Protein AF-A0A957VPR7-F1 (afdb_monomer_lite)

pLDDT: mean 88.67, std 16.55, range [41.62, 98.56]

Foldseek 3Di:
DADDLPDDGFDDDCVVCVPRPDGCLPPPVCPVVNLVVVLVVLVVCVVVVHCQDDPPCSSVVPPDGSCSNVVDDPDPPPPPDD

Structure (mmCIF, N/CA/C/O backbone):
data_AF-A0A957VPR7-F1
#
_entry.id   AF-A0A957VPR7-F1
#
loop_
_atom_site.group_PDB
_atom_site.id
_atom_site.type_symbol
_atom_site.label_atom_id
_atom_site.label_alt_id
_atom_site.label_comp_id
_atom_site.label_asym_id
_atom_site.label_entity_id
_atom_site.label_seq_id
_atom_site.pdbx_PDB_ins_code
_atom_site.Cartn_x
_atom_site.Cartn_y
_atom_site.Cartn_z
_atom_site.occupancy
_atom_site.B_iso_or_equiv
_atom_site.auth_seq_id
_atom_site.auth_comp_id
_atom_site.auth_asym_id
_atom_site.auth_atom_id
_atom_site.pdbx_PDB_model_num
ATOM 1 N N . TYR A 1 1 ? -0.938 3.357 4.464 1.00 96.00 1 TYR A N 1
ATOM 2 C CA . TYR A 1 1 ? -0.297 2.095 4.063 1.00 96.00 1 TYR A CA 1
ATOM 3 C C . TYR A 1 1 ? 1.195 2.328 4.033 1.00 96.00 1 TYR A C 1
ATOM 5 O O . TYR A 1 1 ? 1.619 3.323 3.453 1.00 96.00 1 TYR A O 1
ATOM 13 N N . VAL A 1 2 ? 1.955 1.441 4.658 1.00 96.88 2 VAL A N 1
ATOM 14 C CA . VAL A 1 2 ? 3.414 1.417 4.639 1.00 96.88 2 VAL A CA 1
ATOM 15 C C . VAL A 1 2 ? 3.823 0.043 4.139 1.00 96.88 2 VAL A C 1
ATOM 17 O O . VAL A 1 2 ? 3.395 -0.969 4.689 1.00 96.88 2 VAL A O 1
ATOM 20 N N . TYR A 1 3 ? 4.624 0.026 3.078 1.00 95.06 3 TYR A N 1
ATOM 21 C CA . TYR A 1 3 ? 5.219 -1.200 2.574 1.00 95.06 3 TYR A CA 1
ATOM 22 C C . TYR A 1 3 ? 6.463 -1.553 3.391 1.00 95.06 3 TYR A C 1
ATOM 24 O O . TYR A 1 3 ? 7.350 -0.706 3.544 1.00 95.06 3 TYR A O 1
ATOM 32 N N . ASN A 1 4 ? 6.561 -2.799 3.855 1.00 93.88 4 ASN A N 1
ATOM 33 C CA . ASN A 1 4 ? 7.753 -3.299 4.529 1.00 93.88 4 ASN A CA 1
ATOM 34 C C . ASN A 1 4 ? 8.310 -4.534 3.805 1.00 93.88 4 ASN A C 1
ATOM 36 O O . ASN A 1 4 ? 7.668 -5.570 3.715 1.00 93.88 4 ASN A O 1
ATOM 40 N N . GLY A 1 5 ? 9.541 -4.434 3.295 1.00 90.25 5 GLY A N 1
ATOM 41 C CA . GLY A 1 5 ? 10.186 -5.529 2.559 1.00 90.25 5 GLY A CA 1
ATOM 42 C C . GLY A 1 5 ? 10.839 -6.611 3.428 1.00 90.25 5 GLY A C 1
ATOM 43 O O . GLY A 1 5 ? 11.444 -7.530 2.873 1.00 90.25 5 GLY A O 1
ATOM 44 N N . PHE A 1 6 ? 10.786 -6.483 4.758 1.00 90.12 6 PHE A N 1
ATOM 45 C CA . PHE A 1 6 ? 11.472 -7.360 5.719 1.00 90.12 6 PHE A CA 1
ATOM 46 C C . PHE A 1 6 ? 10.582 -7.853 6.864 1.00 90.12 6 PHE A C 1
ATOM 48 O O . PHE A 1 6 ? 11.000 -8.738 7.609 1.00 90.12 6 PHE A O 1
ATOM 55 N N . ASP A 1 7 ? 9.392 -7.281 7.006 1.00 93.00 7 ASP A N 1
ATOM 56 C CA . ASP A 1 7 ? 8.420 -7.573 8.055 1.00 93.00 7 ASP A CA 1
ATOM 57 C C . ASP A 1 7 ? 7.001 -7.364 7.492 1.00 93.00 7 ASP A C 1
ATOM 59 O O . ASP A 1 7 ? 6.820 -7.286 6.276 1.00 93.00 7 ASP A O 1
ATOM 63 N N . PHE A 1 8 ? 5.990 -7.279 8.350 1.00 94.50 8 PHE A N 1
ATOM 64 C CA . PHE A 1 8 ? 4.611 -7.024 7.944 1.00 94.50 8 PHE A CA 1
ATOM 65 C C . PHE A 1 8 ? 4.410 -5.611 7.383 1.00 94.50 8 PHE A C 1
ATOM 67 O O . PHE A 1 8 ? 4.956 -4.630 7.890 1.0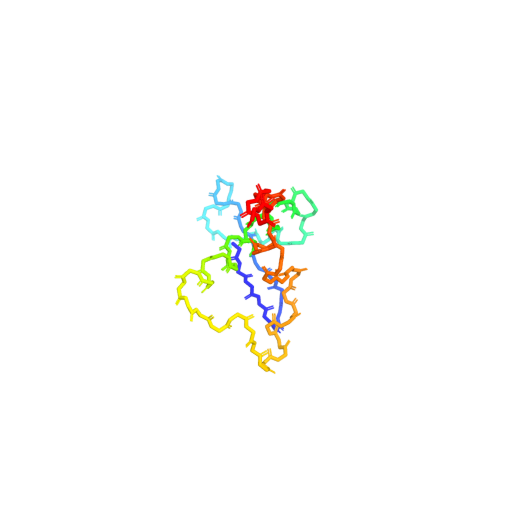0 94.50 8 PHE A O 1
ATOM 74 N N . ASP A 1 9 ? 3.556 -5.510 6.364 1.00 97.25 9 ASP A N 1
ATOM 75 C CA . ASP A 1 9 ? 2.998 -4.230 5.933 1.00 97.25 9 ASP A CA 1
ATOM 76 C C . ASP A 1 9 ? 2.198 -3.576 7.065 1.00 97.25 9 ASP A C 1
ATOM 78 O O . ASP A 1 9 ? 1.629 -4.259 7.921 1.00 97.25 9 ASP A O 1
ATOM 82 N N . GLU A 1 10 ? 2.058 -2.252 7.010 1.00 98.31 10 GLU A N 1
ATOM 83 C CA . GLU A 1 10 ? 1.256 -1.505 7.979 1.00 98.31 10 GLU A CA 1
ATOM 84 C C . GLU A 1 10 ? 0.113 -0.729 7.320 1.00 98.31 10 GLU A C 1
ATOM 86 O O . GLU A 1 10 ? 0.261 -0.063 6.287 1.00 98.31 10 GLU A O 1
ATOM 91 N N . LEU A 1 11 ? -1.062 -0.788 7.939 1.00 98.56 11 LEU A N 1
ATOM 92 C CA . LEU A 1 11 ? -2.245 -0.028 7.559 1.00 98.56 11 LEU A CA 1
ATOM 93 C C . LEU A 1 11 ? -3.033 0.323 8.820 1.00 98.56 11 LEU A C 1
ATOM 95 O O . LEU A 1 11 ? -3.334 -0.563 9.610 1.00 98.56 11 LEU A O 1
ATOM 99 N N . TYR A 1 12 ? -3.405 1.594 8.969 1.00 98.56 12 TYR A N 1
ATOM 100 C CA . TYR A 1 12 ? -4.141 2.103 10.126 1.00 98.56 12 TYR A CA 1
ATOM 101 C C . TYR A 1 12 ? -5.386 2.866 9.664 1.00 98.56 12 TYR A C 1
ATOM 103 O O . TYR A 1 12 ? -5.303 3.707 8.761 1.00 98.56 12 TYR A O 1
ATOM 111 N N . ASP A 1 13 ? -6.542 2.597 10.280 1.00 98.50 13 ASP A N 1
ATOM 112 C CA . ASP A 1 13 ? -7.735 3.436 10.106 1.00 98.50 13 ASP A CA 1
ATOM 113 C C . ASP A 1 13 ? -7.684 4.598 11.097 1.00 98.50 13 ASP A C 1
ATOM 115 O O . ASP A 1 13 ? -8.143 4.493 12.232 1.00 98.50 13 ASP A O 1
ATOM 119 N N . LEU A 1 14 ? -7.167 5.740 10.648 1.00 98.00 14 LEU A N 1
ATOM 120 C CA . LEU A 1 14 ? -6.985 6.926 11.489 1.00 98.00 14 LEU A CA 1
ATOM 121 C C . LEU A 1 14 ? -8.291 7.515 12.049 1.00 98.00 14 LEU A C 1
ATOM 123 O O . LEU A 1 14 ? -8.245 8.332 12.968 1.00 98.00 14 LEU A O 1
ATOM 127 N N . ARG A 1 15 ? -9.464 7.135 11.521 1.00 98.06 15 ARG A N 1
ATOM 128 C CA . ARG A 1 15 ? -10.754 7.596 12.065 1.00 98.06 15 ARG A CA 1
ATOM 129 C C . ARG A 1 15 ? -11.082 6.889 13.374 1.00 98.06 15 ARG A C 1
ATOM 131 O O . ARG A 1 15 ? -11.693 7.495 14.251 1.00 98.06 15 ARG A O 1
ATOM 138 N N . THR A 1 16 ? -10.709 5.617 13.486 1.00 97.94 16 THR A N 1
ATOM 139 C CA . THR A 1 16 ? -10.970 4.778 14.665 1.00 97.94 16 THR A CA 1
ATOM 140 C C . THR A 1 16 ? -9.725 4.549 15.518 1.00 97.94 16 THR A C 1
ATOM 142 O O . THR A 1 16 ? -9.852 4.242 16.698 1.00 97.94 16 THR A O 1
ATOM 145 N N . ASP A 1 17 ? -8.542 4.727 14.937 1.00 98.50 17 ASP A N 1
ATOM 146 C CA . ASP A 1 17 ? -7.230 4.516 15.543 1.00 98.50 17 ASP A CA 1
ATOM 147 C C . ASP A 1 17 ? -6.281 5.692 15.216 1.00 98.50 17 ASP A C 1
ATOM 149 O O . ASP A 1 17 ? -5.297 5.539 14.492 1.00 98.50 17 ASP A O 1
ATOM 153 N N . PRO A 1 18 ? -6.562 6.908 15.725 1.00 98.12 18 PRO A N 1
ATOM 154 C CA . PRO A 1 18 ? -5.793 8.121 15.409 1.00 98.12 18 PRO A CA 1
ATOM 155 C C . PRO A 1 18 ? -4.353 8.113 15.944 1.00 98.12 18 PRO A C 1
ATOM 157 O O . PRO A 1 18 ? -3.597 9.050 15.693 1.00 98.12 18 PRO A O 1
ATOM 160 N N . HIS A 1 19 ? -3.991 7.098 16.726 1.00 98.19 19 HIS A N 1
ATOM 161 C CA . HIS A 1 19 ? -2.661 6.919 17.299 1.00 98.19 19 HIS A CA 1
ATOM 162 C C . HIS A 1 19 ? -1.925 5.710 16.713 1.00 98.19 19 HIS A C 1
ATOM 164 O O . HIS A 1 19 ? -0.877 5.362 17.243 1.00 98.19 19 HIS A O 1
ATOM 170 N N . GLU A 1 20 ? -2.460 5.095 15.648 1.00 98.00 20 GLU A N 1
ATOM 171 C CA . GLU A 1 20 ? -1.787 4.031 14.885 1.00 98.00 20 GLU A CA 1
ATOM 172 C C . GLU A 1 20 ? -1.364 2.842 15.770 1.00 98.00 20 GLU A C 1
ATOM 174 O O . GLU A 1 20 ? -0.278 2.283 15.642 1.00 98.00 20 GLU A O 1
ATOM 179 N N . MET A 1 21 ? -2.221 2.463 16.721 1.00 98.25 21 MET A N 1
ATOM 180 C CA . MET A 1 21 ? -1.937 1.407 17.693 1.00 98.25 21 MET A CA 1
ATOM 181 C C . MET A 1 21 ? -2.347 0.014 17.198 1.00 98.25 21 MET A C 1
ATOM 183 O O . MET A 1 21 ? -1.948 -0.987 17.796 1.00 98.25 21 MET A O 1
ATOM 187 N N . HIS A 1 22 ? -3.160 -0.068 16.142 1.00 98.38 22 HIS A N 1
ATOM 188 C CA . HIS A 1 22 ? -3.761 -1.304 15.649 1.00 98.38 22 HIS A CA 1
ATOM 189 C C . HIS A 1 22 ? -3.540 -1.458 14.143 1.00 98.38 22 HIS A C 1
ATOM 191 O O . HIS A 1 22 ? -4.293 -0.928 13.327 1.00 98.38 22 HIS A O 1
ATOM 197 N N . ASN A 1 23 ? -2.523 -2.236 13.771 1.00 98.44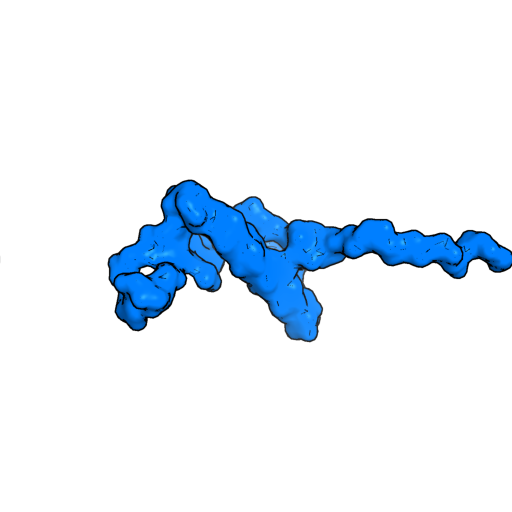 23 ASN A N 1
ATOM 198 C CA . ASN A 1 23 ? -2.264 -2.559 12.373 1.00 98.44 23 ASN A CA 1
ATOM 199 C C . ASN A 1 23 ? -3.364 -3.485 11.814 1.00 98.44 23 ASN A C 1
ATOM 201 O O . ASN A 1 23 ? -3.565 -4.592 12.314 1.00 98.44 23 ASN A O 1
ATOM 205 N N . VAL A 1 24 ? -4.049 -3.039 10.758 1.00 98.50 24 VAL A N 1
ATOM 206 C CA . VAL A 1 24 ? -5.116 -3.766 10.047 1.00 98.50 24 VAL A CA 1
ATOM 207 C C . VAL A 1 24 ? -4.695 -4.235 8.645 1.00 98.50 24 VAL A C 1
ATOM 209 O O . VAL A 1 24 ? -5.543 -4.579 7.826 1.00 98.50 24 VAL A O 1
ATOM 212 N N . ALA A 1 25 ? -3.394 -4.261 8.331 1.00 98.00 25 ALA A N 1
ATOM 213 C CA . ALA A 1 25 ? -2.891 -4.604 6.993 1.00 98.00 25 ALA A CA 1
ATOM 214 C C . ALA A 1 25 ? -3.247 -6.019 6.503 1.00 98.00 25 ALA A C 1
ATOM 216 O O . ALA A 1 25 ? -3.280 -6.236 5.288 1.00 98.00 25 ALA A O 1
ATOM 217 N N . ASP A 1 26 ? -3.517 -6.948 7.422 1.00 97.38 26 ASP A N 1
ATOM 218 C CA . ASP A 1 26 ? -3.915 -8.330 7.124 1.00 97.38 26 ASP A CA 1
ATOM 219 C C . ASP A 1 26 ? -5.406 -8.599 7.396 1.00 97.38 26 ASP A C 1
ATOM 221 O O . ASP A 1 26 ? -5.875 -9.724 7.213 1.00 97.38 26 ASP A O 1
ATOM 225 N N . ASP A 1 27 ? -6.172 -7.583 7.811 1.00 98.25 27 ASP A N 1
ATOM 226 C CA . ASP A 1 27 ? -7.618 -7.708 7.989 1.00 98.25 27 ASP A CA 1
ATOM 227 C C . ASP A 1 27 ? -8.310 -7.737 6.609 1.00 98.25 27 ASP A C 1
ATOM 229 O O . ASP A 1 27 ? -8.244 -6.754 5.858 1.00 98.25 27 ASP A O 1
ATOM 233 N N . PRO A 1 28 ? -9.019 -8.829 6.252 1.00 98.19 28 PRO A N 1
ATOM 234 C CA . PRO A 1 28 ? -9.711 -8.938 4.971 1.00 98.19 28 PRO A CA 1
ATOM 235 C C . PRO A 1 28 ? -10.732 -7.824 4.715 1.00 98.19 28 PRO A C 1
ATOM 237 O O . PRO A 1 28 ? -10.995 -7.507 3.555 1.00 98.19 28 PRO A O 1
ATOM 240 N N . ALA A 1 29 ? -11.294 -7.207 5.762 1.00 98.38 29 ALA A N 1
ATOM 241 C CA . ALA A 1 29 ? -12.226 -6.089 5.622 1.00 98.38 29 ALA A CA 1
ATOM 242 C C . ALA A 1 29 ? -11.575 -4.844 4.989 1.00 98.38 29 ALA A C 1
ATOM 244 O O . ALA A 1 29 ? -12.276 -4.011 4.414 1.00 98.38 29 ALA A O 1
ATOM 245 N N . TYR A 1 30 ? -10.243 -4.734 5.054 1.00 98.50 30 TYR A N 1
ATOM 246 C CA . TYR A 1 30 ? -9.464 -3.628 4.496 1.00 98.50 30 TYR A CA 1
ATOM 247 C C . TYR A 1 30 ? -8.741 -3.992 3.192 1.00 98.50 30 TYR A C 1
ATOM 249 O O . TYR A 1 30 ? -7.985 -3.170 2.679 1.00 98.50 30 TYR A O 1
ATOM 257 N N . ALA A 1 31 ? -8.967 -5.180 2.618 1.00 98.19 31 ALA A N 1
ATOM 258 C CA . ALA A 1 31 ? -8.221 -5.653 1.447 1.00 98.19 31 ALA A CA 1
ATOM 259 C C . ALA A 1 31 ? -8.324 -4.708 0.234 1.00 98.19 31 ALA A C 1
ATOM 261 O O . ALA A 1 31 ? -7.308 -4.388 -0.389 1.00 98.19 31 ALA A O 1
ATOM 262 N N . ASP A 1 32 ? -9.527 -4.211 -0.066 1.00 98.31 32 ASP A N 1
ATOM 263 C CA . ASP A 1 32 ? -9.741 -3.274 -1.177 1.00 98.31 32 ASP A CA 1
ATOM 264 C C . ASP A 1 32 ? -9.075 -1.918 -0.902 1.00 98.31 32 ASP A C 1
ATOM 266 O O . ASP A 1 32 ? -8.377 -1.377 -1.760 1.00 98.31 32 ASP A O 1
ATOM 270 N N . VAL A 1 33 ? -9.189 -1.415 0.334 1.00 98.38 33 VAL A N 1
ATOM 271 C CA . VAL A 1 33 ? -8.524 -0.175 0.771 1.00 98.38 33 VAL A CA 1
ATOM 272 C C . VAL A 1 33 ? -7.003 -0.312 0.677 1.00 98.38 33 VAL A C 1
ATOM 274 O O . VAL A 1 33 ? -6.330 0.594 0.183 1.00 98.38 33 VAL A O 1
ATOM 277 N N . LYS A 1 34 ? -6.443 -1.452 1.102 1.00 98.38 34 LYS A N 1
ATOM 278 C CA . LYS A 1 34 ? -5.011 -1.755 0.993 1.00 98.38 34 LYS A CA 1
ATOM 279 C C . LYS A 1 34 ? -4.569 -1.709 -0.466 1.00 98.38 34 LYS A C 1
ATOM 281 O O . LYS A 1 34 ? -3.590 -1.032 -0.776 1.00 98.38 34 LYS A O 1
ATOM 286 N N . ARG A 1 35 ? -5.300 -2.372 -1.367 1.00 98.19 35 ARG A N 1
ATOM 287 C CA . ARG A 1 35 ? -4.982 -2.380 -2.800 1.00 98.19 35 ARG A CA 1
ATOM 288 C C . ARG A 1 35 ? -5.008 -0.977 -3.398 1.00 98.19 35 ARG A C 1
ATOM 290 O O . ARG A 1 35 ? -4.079 -0.609 -4.114 1.00 98.19 35 ARG A O 1
ATOM 297 N N . ASP A 1 36 ? -6.019 -0.177 -3.078 1.00 98.38 36 ASP A N 1
ATOM 298 C CA . ASP A 1 36 ? -6.124 1.189 -3.593 1.00 98.38 36 ASP A CA 1
ATOM 299 C C . ASP A 1 36 ? -5.007 2.102 -3.074 1.00 98.38 36 ASP A C 1
ATOM 301 O O . ASP A 1 36 ? -4.491 2.935 -3.822 1.00 98.38 36 ASP A O 1
ATOM 305 N N . LEU A 1 37 ? -4.568 1.924 -1.827 1.00 98.44 37 LEU A N 1
ATOM 306 C CA . LEU A 1 37 ? -3.416 2.651 -1.290 1.00 98.44 37 LEU A CA 1
ATOM 307 C C . LEU A 1 37 ? -2.093 2.200 -1.928 1.00 98.44 37 LEU A C 1
ATOM 309 O O . LEU A 1 37 ? -1.245 3.042 -2.219 1.00 98.44 37 LEU A O 1
ATOM 313 N N . VAL A 1 38 ? -1.921 0.904 -2.211 1.00 97.75 38 VAL A N 1
ATOM 314 C CA . VAL A 1 38 ? -0.753 0.388 -2.954 1.00 97.75 38 VAL A CA 1
ATOM 315 C C . VAL A 1 38 ? -0.729 0.946 -4.380 1.00 97.75 38 VAL A C 1
ATOM 317 O O . VAL A 1 38 ? 0.327 1.350 -4.869 1.00 97.75 38 VAL A O 1
ATOM 320 N N . ARG A 1 39 ? -1.887 1.049 -5.044 1.00 97.62 39 ARG A N 1
ATOM 321 C CA . ARG A 1 3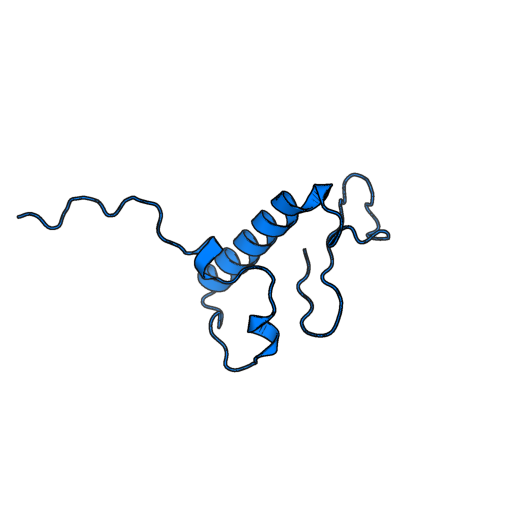9 ? -1.995 1.707 -6.354 1.00 97.62 39 ARG A CA 1
ATOM 322 C C . ARG A 1 39 ? -1.565 3.166 -6.297 1.00 97.62 39 ARG A C 1
ATOM 324 O O . ARG A 1 39 ? -0.782 3.600 -7.138 1.00 97.62 39 ARG A O 1
ATOM 331 N N . GLN A 1 40 ? -2.043 3.910 -5.300 1.00 97.81 40 GLN A N 1
ATOM 332 C CA . GLN A 1 40 ? -1.662 5.310 -5.100 1.00 97.81 40 GLN A CA 1
ATOM 333 C C . GLN A 1 40 ? -0.161 5.460 -4.837 1.00 97.81 40 GLN A C 1
ATOM 335 O O . GLN A 1 40 ? 0.460 6.346 -5.416 1.00 97.81 40 GLN A O 1
ATOM 340 N N . MET A 1 41 ? 0.434 4.573 -4.034 1.00 97.31 41 MET A N 1
ATOM 341 C CA . MET A 1 41 ? 1.879 4.537 -3.792 1.00 97.31 41 MET A CA 1
ATOM 342 C C . MET A 1 41 ? 2.664 4.390 -5.105 1.00 97.31 41 MET A C 1
ATOM 344 O O . MET A 1 41 ? 3.580 5.171 -5.359 1.00 97.31 41 MET A O 1
ATOM 348 N N . TRP A 1 42 ? 2.285 3.446 -5.973 1.00 96.31 42 TRP A N 1
ATOM 349 C CA . TRP A 1 42 ? 2.956 3.255 -7.264 1.00 96.31 42 TRP A CA 1
ATOM 350 C C . TRP A 1 42 ? 2.731 4.398 -8.249 1.00 96.31 42 TRP A C 1
ATOM 352 O O . TRP A 1 42 ? 3.671 4.809 -8.928 1.00 96.31 42 TRP A O 1
ATOM 362 N N . ALA A 1 43 ? 1.506 4.923 -8.327 1.00 96.31 43 ALA A N 1
ATOM 363 C CA . ALA A 1 43 ? 1.197 6.078 -9.163 1.00 96.31 43 ALA A CA 1
ATOM 364 C C . ALA A 1 43 ? 2.005 7.309 -8.724 1.00 96.31 43 ALA A C 1
ATOM 366 O O . ALA A 1 43 ? 2.548 8.023 -9.566 1.00 96.31 43 ALA A O 1
ATOM 367 N N . PHE A 1 44 ? 2.136 7.521 -7.411 1.00 96.81 44 PHE A N 1
ATOM 368 C CA . PHE A 1 44 ? 2.964 8.578 -6.845 1.00 96.81 44 PHE A CA 1
ATOM 369 C C . PHE A 1 44 ? 4.444 8.381 -7.189 1.00 96.81 44 PHE A C 1
ATOM 371 O O . PHE A 1 44 ? 5.056 9.303 -7.720 1.00 96.81 44 PHE A O 1
ATOM 378 N N . ALA A 1 45 ? 4.999 7.185 -6.968 1.00 95.50 45 ALA A N 1
ATOM 379 C CA . ALA A 1 45 ? 6.392 6.879 -7.302 1.00 95.50 45 ALA A CA 1
ATOM 380 C C . ALA A 1 45 ? 6.693 7.136 -8.791 1.00 95.50 45 ALA A C 1
ATOM 382 O O . ALA A 1 45 ? 7.671 7.799 -9.124 1.00 95.50 45 ALA A O 1
ATOM 383 N N . ALA A 1 46 ? 5.804 6.701 -9.690 1.00 94.81 46 ALA A N 1
ATOM 384 C CA . ALA A 1 46 ? 5.937 6.959 -11.121 1.00 94.81 46 ALA A CA 1
ATOM 385 C C . ALA A 1 46 ? 5.876 8.459 -11.461 1.00 94.81 46 ALA A C 1
ATOM 387 O O . ALA A 1 46 ? 6.672 8.940 -12.262 1.00 94.81 46 ALA A O 1
ATOM 388 N N . ALA A 1 47 ? 4.961 9.210 -10.837 1.00 96.56 47 ALA A N 1
ATOM 389 C CA . ALA A 1 47 ? 4.837 10.655 -11.031 1.00 96.56 47 ALA A CA 1
ATOM 390 C C . ALA A 1 47 ? 6.044 11.451 -10.505 1.00 96.56 47 ALA A C 1
ATOM 392 O O . ALA A 1 47 ? 6.273 12.567 -10.963 1.00 96.56 47 ALA A O 1
ATOM 393 N N . GLN A 1 48 ? 6.797 10.903 -9.548 1.00 97.25 48 GLN A N 1
ATOM 394 C CA . GLN A 1 48 ? 8.051 11.485 -9.059 1.00 97.25 48 GLN A CA 1
ATOM 395 C C . GLN A 1 48 ? 9.283 11.008 -9.844 1.00 97.25 48 GLN A C 1
ATOM 397 O O . GLN A 1 48 ? 10.402 11.294 -9.428 1.00 97.25 48 GLN A O 1
ATOM 402 N N . GLU A 1 49 ? 9.090 10.287 -10.956 1.00 94.56 49 GLU A N 1
ATOM 403 C CA . GLU A 1 49 ? 10.172 9.672 -11.740 1.00 94.56 49 GLU A CA 1
ATOM 404 C C . GLU A 1 49 ? 11.085 8.766 -10.886 1.00 94.56 49 GLU A C 1
ATOM 406 O O . GLU A 1 49 ? 12.277 8.616 -11.160 1.00 94.56 49 GLU A O 1
ATOM 411 N N . ASP A 1 50 ? 10.525 8.147 -9.841 1.00 93.50 50 ASP A N 1
ATOM 412 C CA . ASP A 1 50 ? 11.255 7.234 -8.964 1.00 93.50 50 ASP A CA 1
ATOM 413 C C . ASP A 1 50 ? 11.535 5.890 -9.664 1.00 93.50 50 ASP A C 1
ATOM 415 O O . ASP A 1 50 ? 10.887 5.492 -10.642 1.00 93.50 50 ASP A O 1
ATOM 419 N N . ILE A 1 51 ? 12.508 5.146 -9.143 1.00 89.38 51 ILE A N 1
ATOM 420 C CA . ILE A 1 51 ? 12.911 3.832 -9.636 1.00 89.38 51 ILE A CA 1
ATOM 421 C C . ILE A 1 51 ? 11.855 2.794 -9.231 1.00 89.38 51 ILE A C 1
ATOM 423 O O . ILE A 1 51 ? 11.984 2.081 -8.238 1.00 89.38 51 ILE A O 1
ATOM 427 N N . ILE A 1 52 ? 10.817 2.661 -10.055 1.00 88.56 52 ILE A N 1
ATOM 428 C CA . ILE A 1 52 ? 9.735 1.679 -9.864 1.00 88.56 52 ILE A CA 1
ATOM 429 C C . ILE A 1 52 ? 10.081 0.264 -10.366 1.00 88.56 52 ILE A C 1
ATOM 431 O O . ILE A 1 52 ? 9.368 -0.693 -10.074 1.00 88.56 52 ILE A O 1
ATOM 435 N N . PHE A 1 53 ? 11.187 0.117 -11.102 1.00 85.62 53 PHE A N 1
ATOM 436 C CA . PHE A 1 53 ? 11.772 -1.169 -11.489 1.00 85.62 53 PHE A CA 1
ATOM 437 C C . PHE A 1 53 ? 13.213 -1.224 -10.991 1.00 85.62 53 PHE A C 1
ATOM 439 O O . PHE A 1 53 ? 14.104 -0.600 -11.562 1.00 85.62 53 PHE A O 1
ATOM 446 N N . ASN A 1 54 ? 13.437 -1.962 -9.907 1.00 83.62 54 ASN A N 1
ATOM 447 C CA . ASN A 1 54 ? 14.713 -1.989 -9.198 1.00 83.62 54 ASN A CA 1
ATOM 448 C C . ASN A 1 54 ? 15.241 -3.436 -9.095 1.00 83.62 54 ASN A C 1
ATOM 450 O O . ASN A 1 54 ? 14.447 -4.339 -8.827 1.00 83.62 54 ASN A O 1
ATOM 454 N N . PRO A 1 55 ? 16.558 -3.688 -9.262 1.00 85.19 55 PRO A N 1
ATOM 455 C CA . PRO A 1 55 ? 17.168 -4.994 -8.977 1.00 85.19 55 PRO A CA 1
ATOM 456 C C . PRO A 1 55 ? 17.087 -5.435 -7.503 1.00 85.19 55 PRO A C 1
ATOM 458 O O . PRO A 1 55 ? 17.403 -6.584 -7.191 1.00 85.19 55 PRO A O 1
ATOM 461 N N . TYR A 1 56 ? 16.699 -4.552 -6.581 1.00 85.00 56 TYR A N 1
ATOM 462 C CA . TYR A 1 56 ? 16.520 -4.874 -5.173 1.00 85.00 56 TYR A CA 1
ATOM 463 C C . TYR A 1 56 ? 15.265 -5.726 -4.974 1.00 85.00 56 TYR A C 1
ATOM 465 O O . TYR A 1 56 ? 14.143 -5.222 -4.937 1.00 85.00 56 TYR A O 1
ATOM 473 N N . GLY A 1 57 ? 15.473 -7.040 -4.857 1.00 83.69 57 GLY A N 1
ATOM 474 C CA . GLY A 1 57 ? 14.403 -8.036 -4.894 1.00 83.69 57 GLY A CA 1
ATOM 475 C C . GLY A 1 57 ? 13.295 -7.835 -3.861 1.00 83.69 57 GLY A C 1
ATOM 476 O O . GLY A 1 57 ? 12.156 -8.195 -4.144 1.00 83.69 57 GLY A O 1
ATOM 477 N N . THR A 1 58 ? 13.578 -7.213 -2.710 1.00 90.06 58 THR A N 1
ATOM 478 C CA . THR A 1 58 ? 12.530 -6.950 -1.718 1.00 90.06 58 THR A CA 1
ATOM 479 C C . THR A 1 58 ? 11.491 -5.970 -2.235 1.00 90.06 58 THR A C 1
ATOM 481 O O . THR A 1 58 ? 10.346 -6.113 -1.864 1.00 90.06 58 THR A O 1
ATOM 484 N N . VAL A 1 59 ? 11.786 -5.050 -3.157 1.00 87.06 59 VAL A N 1
ATOM 485 C CA . VAL A 1 59 ? 10.749 -4.183 -3.758 1.00 87.06 59 VAL A CA 1
ATOM 486 C C . VAL A 1 59 ? 9.705 -5.008 -4.525 1.00 87.06 59 VAL A C 1
ATOM 488 O O . VAL A 1 59 ? 8.528 -4.659 -4.557 1.00 87.06 59 VAL A O 1
ATOM 491 N N . GLY A 1 60 ? 10.116 -6.149 -5.085 1.00 88.56 60 GLY A N 1
ATOM 492 C CA . GLY A 1 60 ? 9.234 -7.078 -5.790 1.00 88.56 60 GLY A CA 1
ATOM 493 C C . GLY A 1 60 ? 8.297 -7.890 -4.890 1.00 88.56 60 GLY A C 1
ATOM 494 O O . GLY A 1 60 ? 7.467 -8.620 -5.424 1.00 88.56 60 GLY A O 1
ATOM 495 N N . LEU A 1 61 ? 8.416 -7.784 -3.561 1.00 91.94 61 LEU A N 1
ATOM 496 C CA . LEU A 1 61 ? 7.534 -8.474 -2.610 1.00 91.94 61 LEU A CA 1
ATOM 497 C C . LEU A 1 61 ? 6.284 -7.658 -2.244 1.00 91.94 61 LEU A C 1
ATOM 499 O O . LEU A 1 61 ? 5.431 -8.162 -1.517 1.00 91.94 61 LEU A O 1
ATOM 503 N N . ALA A 1 62 ? 6.139 -6.435 -2.771 1.00 93.75 62 ALA A N 1
ATOM 504 C CA . ALA A 1 62 ? 4.912 -5.664 -2.612 1.00 93.75 62 ALA A CA 1
ATOM 505 C C . ALA A 1 62 ? 3.693 -6.464 -3.127 1.00 93.75 62 ALA A C 1
ATOM 507 O O . ALA A 1 62 ? 3.774 -7.086 -4.191 1.00 93.75 62 ALA A O 1
ATOM 508 N N . PRO A 1 63 ? 2.545 -6.426 -2.424 1.00 94.94 63 PRO A N 1
ATOM 509 C CA . PRO A 1 63 ? 1.402 -7.300 -2.710 1.00 94.94 63 PRO A CA 1
ATOM 510 C C . PRO A 1 63 ? 0.798 -7.090 -4.109 1.00 94.94 63 PRO A C 1
ATOM 512 O O . PRO A 1 63 ? 0.274 -8.028 -4.710 1.00 94.94 63 PRO A O 1
ATOM 515 N N . TRP A 1 64 ? 0.914 -5.874 -4.652 1.00 95.62 64 TRP A N 1
ATOM 516 C CA . TRP A 1 64 ? 0.632 -5.551 -6.051 1.00 95.62 64 TRP A CA 1
ATOM 517 C C . TRP A 1 64 ? 1.750 -4.669 -6.594 1.00 95.62 64 TRP A C 1
ATOM 519 O O . TRP A 1 64 ? 2.250 -3.805 -5.877 1.00 95.62 64 TRP A O 1
ATOM 529 N N . GLY A 1 65 ? 2.140 -4.881 -7.852 1.00 93.81 65 GLY A N 1
ATOM 530 C CA . GLY A 1 65 ? 3.214 -4.127 -8.505 1.00 93.81 65 GLY A CA 1
ATOM 531 C C . GLY A 1 65 ? 2.733 -2.904 -9.301 1.00 93.81 65 GLY A C 1
ATOM 532 O O . GLY A 1 65 ? 1.525 -2.708 -9.468 1.00 93.81 65 GLY A O 1
ATOM 533 N N . PRO A 1 66 ? 3.667 -2.131 -9.894 1.00 94.00 66 PRO A N 1
ATOM 534 C CA . PRO A 1 66 ? 3.362 -0.902 -10.634 1.00 94.00 66 PRO A CA 1
ATOM 535 C C . PRO A 1 66 ? 2.339 -1.073 -11.764 1.00 94.00 66 PRO A C 1
ATOM 537 O O . PRO A 1 66 ? 1.602 -0.146 -12.081 1.00 94.00 66 PRO A O 1
ATOM 540 N N . ALA A 1 67 ? 2.252 -2.264 -12.364 1.00 93.44 67 ALA A N 1
ATOM 541 C CA . ALA A 1 67 ? 1.292 -2.555 -13.426 1.00 93.44 67 ALA A CA 1
ATOM 542 C C . ALA A 1 67 ? -0.180 -2.460 -12.974 1.00 93.44 67 ALA A C 1
ATOM 544 O O . ALA A 1 67 ? -1.032 -2.173 -13.807 1.00 93.44 67 ALA A O 1
ATOM 545 N N . ASP A 1 68 ? -0.494 -2.665 -11.689 1.00 94.81 68 ASP A N 1
ATOM 546 C CA . ASP A 1 68 ? -1.868 -2.505 -11.179 1.00 94.81 68 ASP A CA 1
ATOM 547 C C . ASP A 1 68 ? -2.277 -1.024 -11.067 1.00 94.81 68 ASP A C 1
ATOM 549 O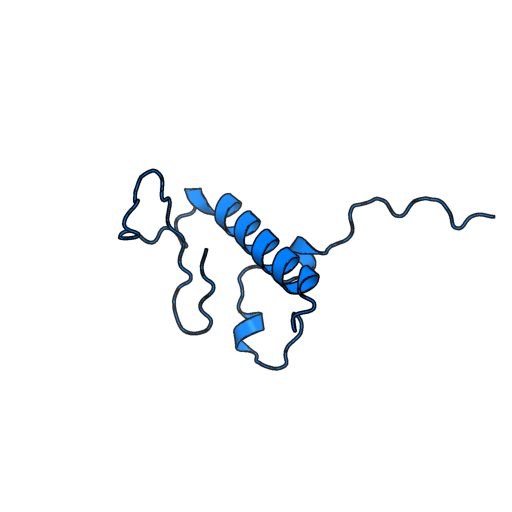 O . ASP A 1 68 ? -3.465 -0.714 -11.094 1.00 94.81 68 ASP A O 1
ATOM 553 N N . ALA A 1 69 ? -1.301 -0.113 -10.971 1.00 94.06 69 ALA A N 1
ATOM 554 C CA . ALA A 1 69 ? -1.516 1.334 -10.929 1.00 94.06 69 ALA A CA 1
ATOM 555 C C . ALA A 1 69 ? -1.396 2.004 -12.308 1.00 94.06 69 ALA A C 1
ATOM 557 O O . ALA A 1 69 ? -2.119 2.948 -12.606 1.00 94.06 69 ALA A O 1
ATOM 558 N N . LEU A 1 70 ? -0.462 1.527 -13.137 1.00 93.31 70 LEU A N 1
ATOM 559 C CA . LEU A 1 70 ? -0.092 2.125 -14.428 1.00 93.31 70 LEU A CA 1
ATOM 560 C C . LEU A 1 70 ? -0.673 1.371 -15.629 1.00 93.31 70 LEU A C 1
ATOM 562 O O . LEU A 1 70 ? -0.509 1.798 -16.775 1.00 93.31 70 LEU A O 1
ATOM 566 N N . GLY A 1 71 ? -1.302 0.219 -15.387 1.00 85.25 71 GLY A N 1
ATOM 567 C CA . GLY A 1 71 ? -1.966 -0.574 -16.410 1.00 85.25 71 GLY A CA 1
ATOM 568 C C . GLY A 1 71 ? -2.959 0.296 -17.169 1.00 85.25 71 GLY A C 1
ATOM 569 O O . GLY A 1 71 ? -3.832 0.911 -16.565 1.00 85.25 71 GLY A O 1
ATOM 570 N N . ARG A 1 72 ? -2.771 0.377 -18.492 1.00 62.31 72 ARG A N 1
ATOM 571 C CA . ARG A 1 72 ? -3.510 1.260 -19.404 1.00 62.31 72 ARG A CA 1
ATOM 572 C C . ARG A 1 72 ? -5.002 1.297 -19.060 1.00 62.31 72 ARG A C 1
ATOM 574 O O . ARG A 1 72 ? -5.656 0.254 -19.086 1.00 62.31 72 ARG A O 1
ATOM 581 N N . SER A 1 73 ? -5.547 2.501 -18.867 1.00 51.34 73 SER A N 1
ATOM 582 C CA . SER A 1 73 ? -6.969 2.759 -19.105 1.00 51.34 73 SER A CA 1
ATOM 583 C 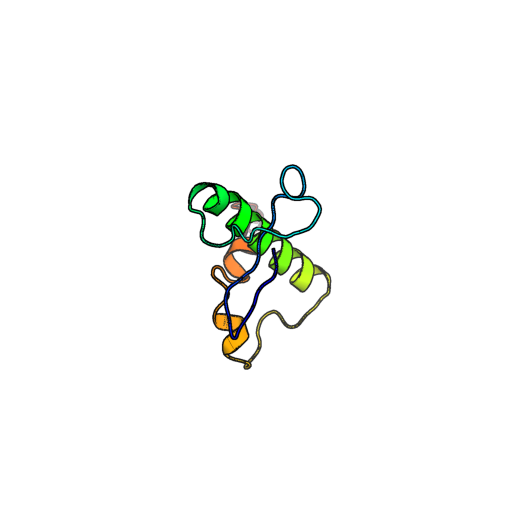C . SER A 1 73 ? -7.337 2.132 -20.448 1.00 51.34 73 SER A C 1
ATOM 585 O O . SER A 1 73 ? -6.570 2.230 -21.410 1.00 51.34 73 SER A O 1
ATOM 587 N N . ALA A 1 74 ? -8.479 1.460 -20.525 1.00 46.97 74 ALA A N 1
ATOM 588 C CA . ALA A 1 74 ? -8.944 0.734 -21.704 1.00 46.97 74 ALA A CA 1
ATOM 589 C C . ALA A 1 74 ? -9.287 1.628 -22.921 1.00 46.97 74 ALA A C 1
ATOM 591 O O . ALA A 1 74 ? -10.079 1.234 -23.766 1.00 46.97 74 ALA A O 1
ATOM 592 N N . GLU A 1 75 ? -8.657 2.791 -23.066 1.00 45.69 75 GLU A N 1
ATOM 593 C CA . GLU A 1 75 ? -8.754 3.688 -24.213 1.00 45.69 75 GLU A CA 1
ATOM 594 C C . GLU A 1 75 ? -7.371 3.838 -24.847 1.00 45.69 75 GLU A C 1
ATOM 596 O O . GLU A 1 75 ? -6.640 4.809 -24.677 1.00 45.69 75 GLU A O 1
ATOM 601 N N . ARG A 1 76 ? -7.007 2.827 -25.639 1.00 46.31 76 ARG A N 1
ATOM 602 C CA . ARG A 1 76 ? -6.340 3.130 -26.905 1.00 46.31 76 ARG A CA 1
ATOM 603 C C . ARG A 1 76 ? -7.419 3.793 -27.754 1.00 46.31 76 ARG A C 1
ATOM 605 O O . ARG A 1 76 ? -8.298 3.084 -28.237 1.00 46.31 76 ARG A O 1
ATOM 612 N N . SER A 1 77 ? -7.386 5.119 -27.867 1.00 41.62 77 SER A N 1
ATOM 613 C CA . SER A 1 77 ? -8.146 5.819 -28.894 1.00 41.62 77 SER A CA 1
ATOM 614 C C . SER A 1 77 ? -7.856 5.151 -30.238 1.00 41.62 77 SER A C 1
ATOM 616 O O . SER A 1 77 ? -6.708 4.865 -30.590 1.00 41.62 77 SER A O 1
ATOM 618 N N . GLU A 1 78 ? -8.926 4.806 -30.946 1.00 45.94 78 GLU A N 1
ATOM 619 C CA . GLU A 1 78 ? -8.908 4.463 -32.361 1.00 45.94 78 GLU A CA 1
ATOM 620 C C . GLU A 1 78 ? -8.452 5.701 -33.144 1.00 45.94 78 GLU A C 1
ATOM 622 O O . GLU A 1 78 ? -9.269 6.430 -33.683 1.00 45.94 78 GLU A O 1
ATOM 627 N N . GLU A 1 79 ? -7.154 5.992 -33.148 1.00 48.38 79 GLU A N 1
ATOM 628 C CA . GLU A 1 79 ? -6.610 7.173 -33.837 1.00 48.38 79 GLU A CA 1
ATOM 629 C C . GLU A 1 79 ? -5.299 6.857 -34.576 1.00 48.38 79 GLU A C 1
ATOM 631 O O . GLU A 1 79 ? -4.484 7.731 -34.818 1.00 48.38 79 GLU A O 1
ATOM 636 N N . ASP A 1 80 ? -5.124 5.586 -34.958 1.00 47.59 80 ASP A N 1
ATOM 637 C CA . ASP A 1 80 ? -4.079 5.106 -35.883 1.00 47.59 80 ASP A CA 1
ATOM 638 C C . ASP A 1 80 ? -4.715 4.347 -37.071 1.0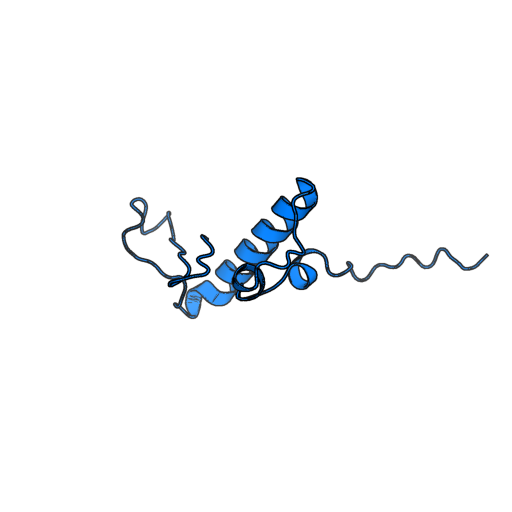0 47.59 80 ASP A C 1
ATOM 640 O O . ASP A 1 80 ? -4.246 3.301 -37.530 1.00 47.59 80 ASP A O 1
ATOM 644 N N . LYS A 1 81 ? -5.854 4.848 -37.554 1.00 48.06 81 LYS A N 1
ATOM 645 C CA . LYS A 1 81 ? -6.407 4.495 -38.865 1.00 48.06 81 LYS A CA 1
ATOM 646 C C . LYS A 1 81 ? -6.643 5.781 -39.642 1.00 48.06 81 LYS A C 1
ATOM 648 O O . LYS A 1 81 ? -7.772 6.247 -39.670 1.00 48.06 81 LYS A O 1
ATOM 653 N N . ASP A 1 82 ? -5.579 6.315 -40.229 1.00 44.78 82 ASP A N 1
ATOM 654 C CA . ASP A 1 82 ? -5.601 7.048 -41.501 1.00 44.78 82 ASP A CA 1
ATOM 655 C C . ASP A 1 82 ? -4.192 7.078 -42.114 1.00 44.78 82 ASP A C 1
ATOM 657 O O . ASP A 1 82 ? -3.215 7.314 -41.365 1.00 44.78 82 ASP A O 1
#

Sequence (82 aa):
YVYNGFDFDELYDLRTDPHEMHNVADDPAYADVKRDLVRQMWAFAAAQEDIIFNPYGTVGLAPWGPADALGRSAERSEEDKD

Secondary structure (DSSP, 8-state):
-B--SSS--B---TTT-TT--S--TT-GGGHHHHHHHHHHHHHHHHHTT--SS-S-GGGGGSSS-THHHHS--S---S----

Radius of gyration: 16.14 Å; chains: 1; bounding box: 29×20×59 Å